Protein AF-R1F2E0-F1 (afdb_monomer_lite)

InterPro domains:
  IPR010982 Lambda repressor-like, DNA-binding domain superfamily [G3DSA:1.10.260.40] (5-63)

Foldseek 3Di:
DDDPPDDPPLLVQLLVVCVVPHLVVSCVQLVHDSVQSVCSNVVNRPDDPVSVSVSSCVRGVQDFDQQPQPGTDGLVVLVVLLPDPDDDPDPSSVVSNLCLQADPPSHPDDVVSHDPDDDDDDDDDDDPPDDDPVVQLVVLCVVCVPPPVSSVVSVVVVVVVVVVVVVVVVVVVVVVD

pLDDT: mean 77.45, std 14.52, range [31.75, 96.44]

Secondary structure (DSSP, 8-state):
---TTPPPHHHHHHHHHHHHS-HHHHHHHHTS-HHHHHHHHTT---S-HHHHHHHHHHHH-S-EEEETTTEEEEHHHHHHHHT-SS--S-HHHHHHHHHHTTT-TT----GGGS-SS-------S-------HHHHHHHHHHHTTT-HHHHHHHHHHHHHHHHHHHHHHHHHHHTT-

Organism: NCBI:txid1268236

Sequence (177 aa):
MSNPNALPEWLVALQQAVKSSSLAVVAQRLGVSRTMVSQVCNQKYPGDLVRVKRLVEGAYLASTLICPILGEIRQDQCLAHQGRSNVSSNPLYIQVYKACRSGCPHSRIPEEKQLKRPIRLRTEGETVELYHAGRVISRLTFQAAGDEQVLVKLLSNELEHLAMRLNQLLKKQGEGK

Radius of gyration: 26.65 Å; chains: 1; bounding box: 46×46×76 Å

Structure (mmCIF, N/CA/C/O backbone):
data_AF-R1F2E0-F1
#
_entry.id   AF-R1F2E0-F1
#
loop_
_atom_site.group_PDB
_atom_site.id
_atom_site.type_symbol
_atom_site.label_atom_id
_atom_site.label_alt_id
_atom_site.label_comp_id
_atom_site.label_asym_id
_atom_site.label_entity_id
_atom_site.label_seq_id
_atom_site.pdbx_PDB_ins_code
_atom_site.Cartn_x
_atom_site.Cartn_y
_atom_site.Cartn_z
_atom_site.occupancy
_atom_site.B_iso_or_equiv
_atom_site.auth_seq_id
_atom_site.auth_comp_id
_atom_site.auth_asym_id
_atom_site.auth_atom_id
_atom_site.pdbx_PDB_model_num
ATOM 1 N N . MET A 1 1 ? -24.423 15.617 19.047 1.00 31.75 1 MET A N 1
ATOM 2 C CA . MET A 1 1 ? -24.987 15.373 20.393 1.00 31.75 1 MET A CA 1
ATOM 3 C C . MET A 1 1 ? -24.281 14.147 20.961 1.00 31.75 1 MET A C 1
ATOM 5 O O . MET A 1 1 ? -24.609 13.037 20.567 1.00 31.75 1 MET A O 1
ATOM 9 N N . SER A 1 2 ? -23.230 14.341 21.761 1.00 35.38 2 SER A N 1
ATOM 10 C CA . SER A 1 2 ? -22.411 13.246 22.304 1.00 35.38 2 SER A CA 1
ATOM 11 C C . SER A 1 2 ? -23.120 12.615 23.501 1.00 35.38 2 SER A C 1
ATOM 13 O O . SER A 1 2 ? -23.415 13.299 24.473 1.00 35.38 2 SER A O 1
ATOM 15 N N . ASN A 1 3 ? -23.436 11.327 23.396 1.00 38.88 3 ASN A N 1
ATOM 16 C CA . ASN A 1 3 ? -24.192 10.561 24.383 1.00 38.88 3 ASN A CA 1
ATOM 17 C C . ASN A 1 3 ? -23.260 10.181 25.563 1.00 38.88 3 ASN A C 1
ATOM 19 O O . ASN A 1 3 ? -22.307 9.433 25.339 1.00 38.88 3 ASN A O 1
ATOM 23 N N . PRO A 1 4 ? -23.465 10.677 26.800 1.00 44.09 4 PRO A N 1
ATOM 24 C CA . PRO A 1 4 ? -22.480 10.571 27.887 1.00 44.09 4 PRO A CA 1
ATOM 25 C C . PRO A 1 4 ? -22.443 9.208 28.607 1.00 44.09 4 PRO A C 1
ATOM 27 O O . PRO A 1 4 ? -21.826 9.094 29.660 1.00 44.09 4 PRO A O 1
ATOM 30 N N . ASN A 1 5 ? -23.078 8.168 28.053 1.00 51.38 5 ASN A N 1
ATOM 31 C CA . ASN A 1 5 ? -23.136 6.821 28.644 1.00 51.38 5 ASN A CA 1
ATOM 32 C C . ASN A 1 5 ? -22.614 5.714 27.704 1.00 51.38 5 ASN A C 1
ATOM 34 O O . ASN A 1 5 ? -22.944 4.538 27.853 1.00 51.38 5 ASN A O 1
ATOM 38 N N . ALA A 1 6 ? -21.833 6.084 26.687 1.00 60.97 6 ALA A N 1
ATOM 39 C CA . ALA A 1 6 ? -21.231 5.127 25.768 1.00 60.97 6 ALA A CA 1
ATOM 40 C C . ALA A 1 6 ? -19.919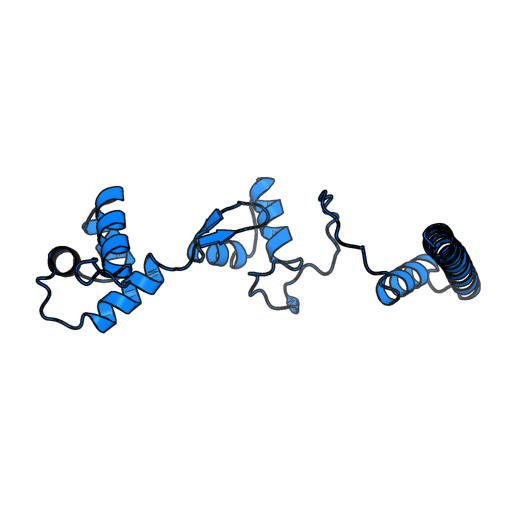 4.577 26.350 1.00 60.97 6 ALA A C 1
ATOM 42 O O . ALA A 1 6 ? -19.018 5.344 26.696 1.00 60.97 6 ALA A O 1
ATOM 43 N N . LEU A 1 7 ? -19.798 3.245 26.442 1.00 73.62 7 LEU A N 1
ATOM 44 C CA . LEU A 1 7 ? -18.519 2.598 26.747 1.00 73.62 7 LEU A CA 1
ATOM 45 C C . LEU A 1 7 ? -17.445 3.082 25.749 1.00 73.62 7 LEU A C 1
ATOM 47 O O . LEU A 1 7 ? -17.734 3.148 24.551 1.00 73.62 7 LEU A O 1
ATOM 51 N N . PRO A 1 8 ? -16.206 3.362 26.197 1.00 82.31 8 PRO A N 1
ATOM 52 C CA . PRO A 1 8 ? -15.113 3.717 25.299 1.00 82.31 8 PRO A CA 1
ATOM 53 C C . PRO A 1 8 ? -14.905 2.646 24.224 1.00 82.31 8 PRO A C 1
ATOM 55 O O . PRO A 1 8 ? -14.891 1.455 24.532 1.00 82.31 8 PRO A O 1
ATOM 58 N N . GLU A 1 9 ? -14.678 3.065 22.981 1.00 79.81 9 GLU A N 1
ATOM 59 C CA . GLU A 1 9 ? -14.536 2.172 21.821 1.00 79.81 9 GLU A CA 1
ATOM 60 C C . GLU A 1 9 ? -13.503 1.058 22.046 1.00 79.81 9 GLU A C 1
ATOM 62 O O . GLU A 1 9 ? -13.758 -0.115 21.768 1.00 79.81 9 GLU A O 1
ATOM 67 N N . TRP A 1 10 ? -12.359 1.398 22.649 1.00 84.50 10 TRP A N 1
ATOM 68 C CA . TRP A 1 10 ? -11.317 0.418 22.940 1.00 84.50 10 TRP A CA 1
ATOM 69 C C . TRP A 1 10 ? -11.769 -0.667 23.925 1.00 84.50 10 TRP A C 1
ATOM 71 O O . TRP A 1 10 ? -11.365 -1.826 23.816 1.00 84.50 10 TRP A O 1
ATOM 81 N N . LEU A 1 11 ? -12.647 -0.312 24.864 1.00 89.12 11 LEU A N 1
ATOM 82 C CA . LEU A 1 11 ? -13.210 -1.239 25.838 1.00 89.12 11 LEU A CA 1
ATOM 83 C C . LEU A 1 11 ? -14.243 -2.163 25.177 1.00 89.12 11 LEU A C 1
ATOM 85 O O . LEU A 1 11 ? -14.267 -3.358 25.473 1.00 89.12 11 LEU A O 1
ATOM 89 N N . VAL A 1 12 ? -15.043 -1.636 24.243 1.00 83.94 12 VAL A N 1
ATOM 90 C CA . VAL A 1 12 ? -15.984 -2.426 23.428 1.00 83.94 12 VAL A CA 1
ATOM 91 C C . VAL A 1 12 ? -15.227 -3.468 22.602 1.00 83.94 12 VAL A C 1
ATOM 93 O O . VAL A 1 12 ? -15.557 -4.654 22.656 1.00 83.94 12 VAL A O 1
ATOM 96 N N . ALA A 1 13 ? -14.161 -3.056 21.914 1.00 83.00 13 ALA A N 1
ATOM 97 C CA . ALA A 1 13 ? -13.321 -3.956 21.125 1.00 83.00 13 ALA A CA 1
ATOM 98 C C . ALA A 1 13 ? -12.677 -5.059 21.984 1.00 83.00 13 ALA A C 1
ATOM 100 O O . ALA A 1 13 ? -12.646 -6.222 21.575 1.00 83.00 13 ALA A O 1
ATOM 101 N N . LEU A 1 14 ? -12.216 -4.728 23.198 1.00 87.62 14 LEU A N 1
ATOM 102 C CA . LEU A 1 14 ? -11.693 -5.717 24.144 1.00 87.62 14 LEU A CA 1
ATOM 103 C C . LEU A 1 14 ? -12.767 -6.733 24.559 1.00 87.62 14 LEU A C 1
ATOM 105 O O . LEU A 1 14 ? -12.526 -7.940 24.508 1.00 87.62 14 LEU A O 1
ATOM 109 N N . GLN A 1 15 ? -13.955 -6.263 24.950 1.00 88.44 15 GLN A N 1
ATOM 110 C CA . GLN A 1 15 ? -15.062 -7.137 25.347 1.00 88.44 15 GLN A CA 1
ATOM 111 C C . GLN A 1 15 ? -15.498 -8.051 24.195 1.00 88.44 15 GLN A C 1
ATOM 113 O O . GLN A 1 15 ? -15.766 -9.234 24.409 1.00 88.44 15 GLN A O 1
ATOM 118 N N . GLN A 1 16 ? -15.528 -7.534 22.968 1.00 80.56 16 GLN A N 1
ATOM 119 C CA . GLN A 1 16 ? -15.875 -8.306 21.779 1.00 80.56 16 GLN A CA 1
ATOM 120 C C . GLN A 1 16 ? -14.804 -9.347 21.429 1.00 80.56 16 GLN A C 1
ATOM 122 O O . GLN A 1 16 ? -15.151 -10.483 21.109 1.00 80.56 16 GLN A O 1
ATOM 127 N N . ALA A 1 17 ? -13.518 -9.012 21.572 1.00 82.06 17 ALA A N 1
ATOM 128 C CA . ALA A 1 17 ? -12.415 -9.959 21.404 1.00 82.06 17 ALA A CA 1
ATOM 129 C C . ALA A 1 17 ? -12.452 -11.100 22.436 1.00 82.06 17 ALA A C 1
ATOM 131 O O . ALA A 1 17 ? -12.154 -12.250 22.110 1.00 82.06 17 ALA A O 1
ATOM 132 N N . VAL A 1 18 ? -12.848 -10.803 23.678 1.00 90.12 18 VAL A N 1
ATOM 133 C CA . VAL A 1 18 ? -13.053 -11.826 24.715 1.00 90.12 18 VAL A CA 1
ATOM 134 C C . VAL A 1 18 ? -14.250 -12.716 24.379 1.00 90.12 18 VAL A C 1
ATOM 136 O O . VAL A 1 18 ? -14.136 -13.932 24.516 1.00 90.12 18 VAL A O 1
ATOM 139 N N . LYS A 1 19 ? -15.365 -12.139 23.905 1.00 86.12 19 LYS A N 1
ATOM 140 C CA . LYS A 1 19 ? -16.563 -12.891 23.488 1.00 86.12 19 LYS A CA 1
ATOM 141 C C . LYS A 1 19 ? -16.308 -13.815 22.295 1.00 86.12 19 LYS A C 1
ATOM 143 O O . LYS A 1 19 ? -16.854 -14.909 22.266 1.00 86.12 19 LYS A O 1
ATOM 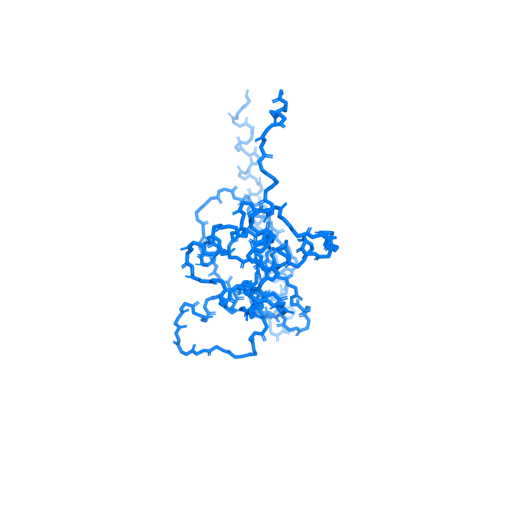148 N N . SER A 1 20 ? -15.507 -13.387 21.318 1.00 75.00 20 SER A N 1
ATOM 149 C CA . SER A 1 20 ? -15.206 -14.185 20.119 1.00 75.00 20 SER A CA 1
ATOM 150 C C . SER A 1 20 ? -14.138 -15.258 20.338 1.00 75.00 20 SER A C 1
ATOM 152 O O . SER A 1 20 ? -13.987 -16.145 19.502 1.00 75.00 20 SER A O 1
ATOM 154 N N . SER A 1 21 ? -13.381 -15.182 21.435 1.00 84.94 21 SER A N 1
ATOM 155 C CA . SER A 1 21 ? -12.321 -16.139 21.755 1.00 84.94 21 SER A CA 1
ATOM 156 C C . SER A 1 21 ? -12.395 -16.583 23.220 1.00 84.94 21 SER A C 1
ATOM 158 O O . SER A 1 21 ? -13.273 -17.354 23.592 1.00 84.94 21 SER A O 1
ATOM 160 N N . SER A 1 22 ? -11.462 -16.139 24.063 1.00 89.06 22 SER A N 1
ATOM 161 C CA . SER A 1 22 ? -11.499 -16.331 25.511 1.00 89.06 22 SER A CA 1
ATOM 162 C C . SER A 1 22 ? -10.560 -15.351 26.217 1.00 89.06 22 SER A C 1
ATOM 164 O O . SER A 1 22 ? -9.598 -14.845 25.633 1.00 89.06 22 SER A O 1
ATOM 166 N N . LEU A 1 23 ? -10.773 -15.144 27.520 1.00 91.25 23 LEU A N 1
ATOM 167 C CA . LEU A 1 23 ? -9.887 -14.329 28.365 1.00 91.25 23 LEU A CA 1
ATOM 168 C C . LEU A 1 23 ? -8.417 -14.783 28.298 1.00 91.25 23 LEU A C 1
ATOM 170 O O . LEU A 1 23 ? -7.513 -13.958 28.394 1.00 91.25 23 LEU A O 1
ATOM 174 N N . ALA A 1 24 ? -8.172 -16.088 28.142 1.00 90.44 24 ALA A N 1
ATOM 175 C CA . ALA A 1 24 ? -6.831 -16.665 28.071 1.00 90.44 24 ALA A CA 1
ATOM 176 C C . ALA A 1 24 ? -6.076 -16.222 26.811 1.00 90.44 24 ALA A C 1
ATOM 178 O O . ALA A 1 24 ? -4.943 -15.753 26.899 1.00 90.44 24 ALA A O 1
ATOM 179 N N . VAL A 1 25 ? -6.736 -16.339 25.658 1.00 85.94 25 VAL A N 1
ATOM 180 C CA . VAL A 1 25 ? -6.177 -15.992 24.346 1.00 85.94 25 VAL A CA 1
ATOM 181 C C . VAL A 1 25 ? -5.919 -14.490 24.259 1.00 85.94 25 VAL A C 1
ATOM 183 O O . VAL A 1 25 ? -4.855 -14.060 23.814 1.00 85.94 25 VAL A O 1
ATOM 186 N N . VAL A 1 26 ? -6.863 -13.684 24.750 1.00 90.06 26 VAL A N 1
ATOM 187 C CA . VAL A 1 26 ? -6.735 -12.224 24.750 1.00 90.06 26 VAL A CA 1
ATOM 188 C C . VAL A 1 26 ? -5.581 -11.760 25.639 1.00 90.06 26 VAL A C 1
ATOM 190 O O . VAL A 1 26 ? -4.803 -10.902 25.224 1.00 90.06 26 VAL A O 1
ATOM 193 N N . ALA A 1 27 ? -5.433 -12.353 26.826 1.00 92.50 27 ALA A N 1
ATOM 194 C CA . ALA A 1 27 ? -4.348 -12.054 27.757 1.00 92.50 27 ALA A CA 1
ATOM 195 C C . ALA A 1 27 ? -2.968 -12.377 27.165 1.00 92.50 27 ALA A C 1
ATOM 197 O O . ALA A 1 27 ? -2.072 -11.534 27.200 1.00 92.50 27 ALA A O 1
ATOM 198 N N . GLN A 1 28 ? -2.828 -13.551 26.540 1.00 90.12 28 GLN A N 1
ATOM 199 C CA . GLN A 1 28 ? -1.596 -13.944 25.855 1.00 90.12 28 GLN A CA 1
ATOM 200 C C . GLN A 1 28 ? -1.249 -12.970 24.722 1.00 90.12 28 GLN A C 1
ATOM 202 O O . GLN A 1 28 ? -0.105 -12.538 24.611 1.00 90.12 28 GLN A O 1
ATOM 207 N N . ARG A 1 29 ? -2.241 -12.579 23.913 1.00 83.44 29 ARG A N 1
ATOM 208 C CA . ARG A 1 29 ? -2.046 -11.661 22.782 1.00 83.44 29 ARG A CA 1
ATOM 209 C C . ARG A 1 29 ? -1.651 -10.246 23.211 1.00 83.44 29 ARG A C 1
ATOM 211 O O . ARG A 1 29 ? -0.899 -9.591 22.502 1.00 83.44 29 ARG A O 1
ATOM 218 N N . LEU A 1 30 ? -2.150 -9.782 24.355 1.00 86.38 30 LEU A N 1
ATOM 219 C CA . LEU A 1 30 ? -1.814 -8.476 24.931 1.00 86.38 30 LEU A CA 1
ATOM 220 C C . LEU A 1 30 ? -0.536 -8.496 25.787 1.00 86.38 30 LEU A C 1
ATOM 222 O O . LEU A 1 30 ? -0.076 -7.435 26.203 1.00 86.38 30 LEU A O 1
ATOM 226 N N . GLY A 1 31 ? 0.020 -9.676 26.086 1.00 88.12 31 GLY A N 1
ATOM 227 C CA . GLY A 1 31 ? 1.158 -9.820 26.998 1.00 88.12 31 GLY A CA 1
ATOM 228 C C . GLY A 1 31 ? 0.831 -9.437 28.447 1.00 88.12 31 GLY A C 1
ATOM 229 O O . GLY A 1 31 ? 1.684 -8.895 29.149 1.00 88.12 31 GLY A O 1
ATOM 230 N N . VAL A 1 32 ? -0.408 -9.669 28.896 1.00 92.56 32 VAL A N 1
ATOM 231 C CA . VAL A 1 32 ? -0.887 -9.333 30.252 1.00 92.56 32 VAL A CA 1
ATOM 232 C C . VAL A 1 32 ? -1.540 -10.536 30.936 1.00 92.56 32 VAL A C 1
ATOM 234 O O . VAL A 1 32 ? -1.752 -11.579 30.322 1.00 92.56 32 VAL A O 1
ATOM 237 N N . SER A 1 33 ? -1.873 -10.417 32.224 1.00 93.56 33 SER A N 1
ATOM 238 C CA . SER A 1 33 ? -2.517 -11.503 32.972 1.00 93.56 33 SER A CA 1
ATOM 239 C C . SER A 1 33 ? -4.014 -11.627 32.658 1.00 93.56 33 SER A C 1
ATOM 241 O O . SER A 1 33 ? -4.708 -10.646 32.388 1.00 93.56 33 SER A O 1
ATOM 243 N N . ARG A 1 34 ? -4.552 -12.850 32.755 1.00 94.12 34 ARG A N 1
ATOM 244 C CA . ARG A 1 34 ? -5.987 -13.127 32.548 1.00 94.12 34 ARG A CA 1
ATOM 245 C C . ARG A 1 34 ? -6.877 -12.327 33.505 1.00 94.12 34 ARG A C 1
ATOM 247 O O . ARG A 1 34 ? -7.918 -11.810 33.104 1.00 94.12 34 ARG A O 1
ATOM 254 N N . THR A 1 35 ? -6.444 -12.201 34.758 1.00 92.81 35 THR A N 1
ATOM 255 C CA . THR A 1 35 ? -7.140 -11.434 35.797 1.00 92.81 35 THR A CA 1
ATOM 256 C C . THR A 1 35 ? -7.195 -9.950 35.450 1.00 92.81 35 THR A C 1
ATOM 258 O O . THR A 1 35 ? -8.247 -9.340 35.616 1.00 92.81 35 THR A O 1
ATOM 261 N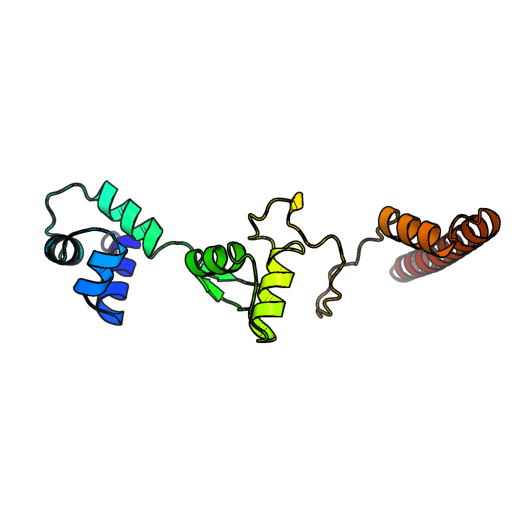 N . MET A 1 36 ? -6.116 -9.390 34.885 1.00 92.88 36 MET A N 1
ATOM 262 C CA . MET A 1 36 ? -6.094 -8.004 34.409 1.00 92.88 36 MET A CA 1
ATOM 263 C C . MET A 1 36 ? -7.136 -7.783 33.309 1.00 92.88 36 MET A C 1
ATOM 265 O O . MET A 1 36 ? -7.947 -6.872 33.427 1.00 92.88 36 MET A O 1
ATOM 269 N N . VAL A 1 37 ? -7.190 -8.652 32.291 1.00 93.06 37 VAL A N 1
ATOM 270 C CA . VAL A 1 37 ? -8.200 -8.551 31.217 1.00 93.06 37 VAL A CA 1
ATOM 271 C C . VAL A 1 37 ? -9.626 -8.617 31.782 1.00 93.06 37 VAL A C 1
ATOM 273 O O . VAL A 1 37 ? -10.468 -7.802 31.414 1.00 93.06 37 VAL A O 1
ATOM 276 N N . SER A 1 38 ? -9.894 -9.536 32.717 1.00 94.00 38 SER A N 1
ATOM 277 C CA . SER A 1 38 ? -11.210 -9.662 33.364 1.00 94.00 38 SER A CA 1
ATOM 278 C C . SER A 1 38 ? -11.597 -8.413 34.169 1.00 94.00 38 SER A C 1
ATOM 280 O O . SER A 1 38 ? -12.722 -7.922 34.062 1.00 94.00 38 SER A O 1
ATOM 282 N N . GLN A 1 39 ? -10.666 -7.859 34.948 1.00 94.31 39 GLN A N 1
ATOM 283 C CA . GLN A 1 39 ? -10.903 -6.641 35.725 1.00 94.31 39 GLN A CA 1
ATOM 284 C C . GLN A 1 39 ? -11.136 -5.427 34.820 1.00 94.31 39 GLN A C 1
ATOM 286 O O . GLN A 1 39 ? -12.024 -4.626 35.109 1.00 94.31 39 GLN A O 1
ATOM 291 N N . VAL A 1 40 ? -10.399 -5.313 33.710 1.00 93.44 40 VAL A N 1
ATOM 292 C CA . VAL A 1 40 ? -10.571 -4.228 32.732 1.00 93.44 40 VAL A CA 1
ATOM 293 C C . VAL A 1 40 ? -11.933 -4.336 32.046 1.00 93.44 40 VAL A C 1
ATOM 295 O O . VAL A 1 40 ? -12.665 -3.352 32.020 1.00 93.44 40 VAL A O 1
ATOM 298 N N . CYS A 1 41 ? -12.333 -5.524 31.573 1.00 91.00 41 CYS A N 1
ATOM 299 C CA . CYS A 1 41 ? -13.647 -5.737 30.949 1.00 91.00 41 CYS A CA 1
ATOM 300 C C . CYS A 1 41 ? -14.818 -5.361 31.869 1.00 91.00 41 CYS A C 1
ATOM 302 O O . CYS A 1 41 ? -15.828 -4.853 31.386 1.00 91.00 41 CYS A O 1
ATOM 304 N N . ASN A 1 42 ? -14.666 -5.593 33.177 1.00 90.31 42 ASN A N 1
ATOM 305 C CA . ASN A 1 42 ? -15.652 -5.255 34.204 1.00 90.31 42 ASN A CA 1
ATOM 306 C C . ASN A 1 42 ? -15.489 -3.833 34.772 1.00 90.31 42 ASN A C 1
ATOM 308 O O . ASN A 1 42 ? -16.175 -3.501 35.734 1.00 90.31 42 ASN A O 1
ATOM 312 N N . GLN A 1 43 ? -14.581 -3.016 34.221 1.00 88.75 43 GLN A N 1
ATOM 313 C CA . GLN A 1 43 ? -14.292 -1.643 34.667 1.00 88.75 43 GLN A CA 1
ATOM 314 C C . GLN A 1 43 ? -13.860 -1.536 36.143 1.00 88.75 43 GLN A C 1
ATOM 316 O O . GLN A 1 43 ? -14.045 -0.512 36.790 1.00 88.75 43 GLN A O 1
ATOM 321 N N . LYS A 1 44 ? -13.264 -2.603 36.686 1.00 89.75 44 LYS A N 1
ATOM 322 C CA . LYS A 1 44 ? -12.805 -2.704 38.083 1.00 89.75 44 LYS A CA 1
ATOM 323 C C . LYS A 1 44 ? -11.284 -2.684 38.222 1.00 89.75 44 LYS A C 1
ATOM 325 O O . LYS A 1 44 ? -10.774 -2.954 39.303 1.00 89.75 44 LYS A O 1
ATOM 330 N N . TYR A 1 45 ? -10.547 -2.449 37.138 1.00 90.69 45 TYR A N 1
ATOM 331 C CA . TYR A 1 45 ? -9.088 -2.465 37.168 1.00 90.69 45 TYR A CA 1
ATOM 332 C C . TYR A 1 45 ? -8.542 -1.160 37.775 1.00 90.69 45 TYR A C 1
ATOM 334 O O . TYR A 1 45 ? -8.741 -0.109 37.170 1.00 90.69 45 TYR A O 1
ATOM 342 N N . PRO A 1 46 ? -7.845 -1.205 38.928 1.00 84.75 46 PRO A N 1
ATOM 343 C CA . PRO A 1 46 ? -7.358 -0.006 39.616 1.00 84.75 46 PRO A CA 1
ATOM 344 C C . PRO A 1 46 ? -6.003 0.499 39.086 1.00 84.75 46 PRO A C 1
ATOM 346 O O . PRO A 1 46 ? -5.468 1.472 39.605 1.00 84.75 46 PRO A O 1
ATOM 349 N N . GLY A 1 47 ? -5.403 -0.198 38.115 1.00 90.19 47 GLY A N 1
ATOM 350 C CA . GLY A 1 47 ? -4.080 0.127 37.584 1.00 90.19 47 GLY A CA 1
ATOM 351 C C . GLY A 1 47 ? -4.102 1.116 36.417 1.00 90.19 47 GLY A C 1
ATOM 352 O O . GLY A 1 47 ? -5.082 1.814 36.166 1.00 90.19 47 GLY A O 1
ATOM 353 N N . ASP A 1 48 ? -3.002 1.144 35.663 1.00 88.75 48 ASP A N 1
ATOM 354 C CA . ASP A 1 48 ? -2.818 2.059 34.534 1.00 88.75 48 ASP A CA 1
ATOM 355 C C . ASP A 1 48 ? -3.682 1.664 33.321 1.00 88.75 48 ASP A C 1
ATOM 357 O O . ASP A 1 48 ? -3.296 0.863 32.460 1.00 88.75 48 ASP A O 1
ATOM 361 N N . LEU A 1 49 ? -4.873 2.261 33.247 1.00 89.31 49 LEU A N 1
ATOM 362 C CA . LEU A 1 49 ? -5.798 2.103 32.127 1.00 89.31 49 LEU A CA 1
ATOM 363 C C . LEU A 1 49 ? -5.264 2.708 30.822 1.00 89.31 49 LEU A C 1
ATOM 365 O O . LEU A 1 49 ? -5.660 2.249 29.752 1.00 89.31 49 LEU A O 1
ATOM 369 N N . VAL A 1 50 ? -4.355 3.686 30.869 1.00 86.31 50 VAL A N 1
ATOM 370 C CA . VAL A 1 50 ? -3.763 4.295 29.665 1.00 86.31 50 VAL A CA 1
ATOM 371 C C . VAL A 1 50 ? -2.833 3.297 28.981 1.00 86.31 50 VAL A C 1
ATOM 373 O O . VAL A 1 50 ? -2.893 3.131 27.758 1.00 86.31 50 VAL A O 1
ATOM 376 N N . ARG A 1 51 ? -2.022 2.572 29.760 1.00 88.62 51 ARG A N 1
ATOM 377 C CA . ARG A 1 51 ? -1.207 1.462 29.248 1.00 88.62 51 ARG A CA 1
ATOM 378 C C . ARG A 1 51 ? -2.079 0.387 28.609 1.00 88.62 51 ARG A C 1
ATOM 380 O O . ARG A 1 51 ? -1.788 -0.042 27.493 1.00 88.62 51 ARG A O 1
ATOM 387 N N . VAL A 1 52 ? -3.133 -0.051 29.297 1.00 89.06 52 VAL A N 1
ATOM 388 C CA . VAL A 1 52 ? -4.023 -1.100 28.775 1.00 89.06 52 VAL A CA 1
ATOM 389 C C . VAL A 1 52 ? -4.724 -0.630 27.505 1.00 89.06 52 VAL A C 1
ATOM 391 O O . VAL A 1 52 ? -4.722 -1.361 26.519 1.00 89.06 52 VAL A O 1
ATOM 394 N N . LYS A 1 53 ? -5.238 0.602 27.491 1.00 88.31 53 LYS A N 1
ATOM 395 C CA . LYS A 1 53 ? -5.830 1.224 26.306 1.00 88.31 53 LYS A CA 1
ATOM 396 C C . LYS A 1 53 ? -4.879 1.152 25.112 1.00 88.31 53 LYS A C 1
ATOM 398 O O . LYS A 1 53 ? -5.273 0.616 24.087 1.00 88.31 53 LYS A O 1
ATOM 403 N N . ARG A 1 54 ? -3.616 1.574 25.253 1.00 81.81 54 ARG A N 1
ATOM 404 C CA . ARG A 1 54 ? -2.621 1.502 24.162 1.00 81.81 54 ARG A CA 1
ATOM 405 C C . ARG A 1 54 ? -2.371 0.076 23.670 1.00 81.81 54 ARG A C 1
ATOM 407 O O . ARG A 1 54 ? -2.249 -0.141 22.468 1.00 81.81 54 ARG A O 1
ATOM 414 N N . LEU A 1 55 ? -2.292 -0.895 24.582 1.00 84.50 55 LEU A N 1
ATOM 415 C CA . LEU A 1 55 ? -2.115 -2.306 24.222 1.00 84.50 55 LEU A CA 1
ATOM 416 C C . LEU A 1 55 ? -3.320 -2.833 23.439 1.00 84.50 55 LEU A C 1
ATOM 418 O O . LEU A 1 55 ? -3.155 -3.507 22.425 1.00 84.50 55 LEU A O 1
ATOM 422 N N . VAL A 1 56 ? -4.528 -2.508 23.894 1.00 85.81 56 VAL A N 1
ATOM 423 C CA . VAL A 1 56 ? -5.778 -2.912 23.246 1.00 85.81 56 VAL A CA 1
ATOM 424 C C . VAL A 1 56 ? -5.946 -2.216 21.903 1.00 85.81 56 VAL A C 1
ATOM 426 O O . VAL A 1 56 ? -6.289 -2.872 20.925 1.00 85.81 56 VAL A O 1
ATOM 429 N N . GLU A 1 57 ? -5.638 -0.927 21.821 1.00 81.69 57 GLU A N 1
ATOM 430 C CA . GLU A 1 57 ? -5.649 -0.176 20.571 1.00 81.69 57 GLU A CA 1
ATOM 431 C C . GLU A 1 57 ? -4.663 -0.769 19.564 1.00 81.69 57 GLU A C 1
ATOM 433 O O . GLU A 1 57 ? -5.042 -1.046 18.431 1.00 81.69 57 GLU A O 1
ATOM 438 N N . GLY A 1 58 ? -3.440 -1.090 19.990 1.00 72.38 58 GLY A N 1
ATOM 439 C CA . GLY A 1 58 ? -2.451 -1.748 19.136 1.00 72.38 58 GLY A CA 1
ATOM 440 C C . GLY A 1 58 ? -2.815 -3.182 18.729 1.00 72.38 58 GLY A C 1
ATOM 441 O O . GLY A 1 58 ? -2.432 -3.625 17.649 1.00 72.38 58 GLY A O 1
ATOM 442 N N . ALA A 1 59 ? -3.552 -3.921 19.563 1.00 78.50 59 ALA A N 1
ATOM 443 C CA . ALA A 1 59 ? -3.854 -5.336 19.326 1.00 78.50 59 ALA A CA 1
ATOM 444 C C . ALA A 1 59 ? -5.222 -5.602 18.679 1.00 78.50 59 ALA A C 1
ATOM 446 O O . ALA A 1 59 ? -5.386 -6.634 18.019 1.00 78.50 59 ALA A O 1
ATOM 447 N N . TYR A 1 60 ? -6.205 -4.724 18.884 1.00 76.56 60 TYR A N 1
ATOM 448 C CA . TYR A 1 60 ? -7.608 -4.947 18.516 1.00 76.56 60 TYR A CA 1
ATOM 449 C C . TYR A 1 60 ? -8.272 -3.765 17.813 1.00 76.56 60 TYR A C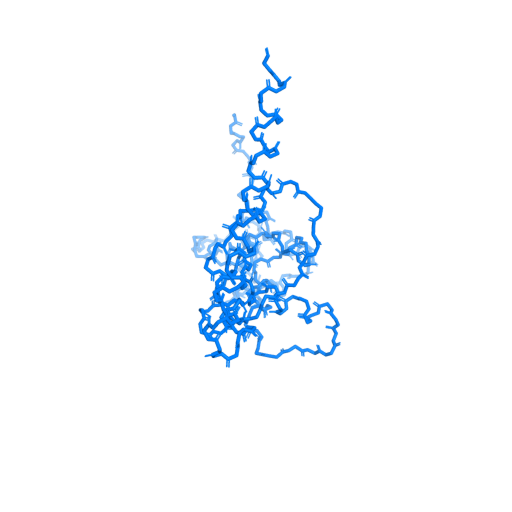 1
ATOM 451 O O . TYR A 1 60 ? -9.175 -4.014 17.022 1.00 76.56 60 TYR A O 1
ATOM 459 N N . LEU A 1 61 ? -7.819 -2.525 18.036 1.00 73.56 61 LEU A N 1
ATOM 460 C CA . LEU A 1 61 ? -8.277 -1.353 17.268 1.00 73.56 61 LEU A CA 1
ATOM 461 C C . LEU A 1 61 ? -7.285 -0.954 16.175 1.00 73.56 61 LEU A C 1
ATOM 463 O O . LEU A 1 61 ? -7.433 0.098 15.559 1.00 73.56 61 LEU A O 1
ATOM 467 N N . ALA A 1 62 ? -6.279 -1.792 15.909 1.00 60.03 62 ALA A N 1
ATOM 468 C CA . ALA A 1 62 ? -5.416 -1.638 14.755 1.00 60.03 62 ALA A CA 1
ATOM 469 C C . ALA A 1 62 ? -6.300 -1.700 13.507 1.00 60.03 62 ALA A C 1
ATOM 471 O O . ALA A 1 62 ? -6.777 -2.773 13.131 1.00 60.03 62 ALA A O 1
ATOM 472 N N . SER A 1 63 ? -6.542 -0.511 12.955 1.00 63.25 63 SER A N 1
ATOM 473 C CA . SER A 1 63 ? -7.464 -0.183 11.872 1.00 63.25 63 SER A CA 1
ATOM 474 C C . SER A 1 63 ? -7.676 -1.316 10.868 1.00 63.25 63 SER A C 1
ATOM 476 O O . SER A 1 63 ? -6.727 -1.961 10.411 1.00 63.25 63 SER A O 1
ATOM 478 N N . THR A 1 64 ? -8.928 -1.582 10.506 1.00 67.06 64 THR A N 1
ATOM 479 C CA . THR A 1 64 ? -9.180 -2.352 9.291 1.00 67.06 64 THR A CA 1
ATOM 480 C C . THR A 1 64 ? -8.846 -1.471 8.093 1.00 67.06 64 THR A C 1
ATOM 482 O O . THR A 1 64 ? -9.029 -0.254 8.107 1.00 67.06 64 THR A O 1
ATOM 485 N N . LEU A 1 65 ? -8.248 -2.081 7.079 1.00 69.75 65 LEU A N 1
ATOM 486 C CA . LEU A 1 65 ? -7.884 -1.427 5.833 1.00 69.75 65 LEU A CA 1
ATOM 487 C C . LEU A 1 65 ? -8.360 -2.278 4.671 1.00 69.75 65 LEU A C 1
ATOM 489 O O . LEU A 1 65 ? -8.483 -3.499 4.779 1.00 69.75 65 LEU A O 1
ATOM 493 N N . ILE A 1 66 ? -8.587 -1.631 3.538 1.00 75.94 66 ILE A N 1
ATOM 494 C CA . ILE A 1 66 ? -9.013 -2.318 2.328 1.00 75.94 66 ILE A CA 1
ATOM 495 C C . ILE A 1 66 ? -7.756 -2.732 1.563 1.00 75.94 66 ILE A C 1
ATOM 497 O O . ILE A 1 66 ? -7.069 -1.924 0.940 1.00 75.94 66 ILE A O 1
ATOM 501 N N . CYS A 1 67 ? -7.423 -4.017 1.634 1.00 73.50 67 CYS A N 1
ATOM 502 C CA . CYS A 1 67 ? -6.416 -4.614 0.778 1.00 73.50 67 CYS A CA 1
ATOM 503 C C . CYS A 1 67 ? -6.977 -4.747 -0.643 1.00 73.50 67 CYS A C 1
ATOM 505 O O . CYS A 1 67 ? -8.036 -5.348 -0.817 1.00 73.50 67 CYS A O 1
ATOM 507 N N . PRO A 1 68 ? -6.242 -4.310 -1.679 1.00 73.88 68 PRO A N 1
ATOM 508 C CA . PRO A 1 68 ? -6.696 -4.430 -3.065 1.00 73.88 68 PRO A CA 1
ATOM 509 C C . PRO A 1 68 ? -6.869 -5.883 -3.545 1.00 73.88 68 PRO A C 1
ATOM 511 O O . PRO A 1 68 ? -7.455 -6.099 -4.596 1.00 73.88 68 PRO A O 1
ATOM 514 N N . ILE A 1 69 ? -6.352 -6.875 -2.804 1.00 82.81 69 ILE A N 1
ATOM 515 C CA . ILE A 1 69 ? -6.463 -8.305 -3.139 1.00 82.81 69 ILE A CA 1
ATOM 516 C C . ILE A 1 69 ? -7.359 -9.066 -2.152 1.00 82.81 69 ILE A C 1
ATOM 518 O O . ILE A 1 69 ? -8.151 -9.901 -2.571 1.00 82.81 69 ILE A O 1
ATOM 522 N N . LEU A 1 70 ? -7.224 -8.813 -0.845 1.00 79.50 70 LEU A N 1
ATOM 523 C CA . LEU A 1 70 ? -7.945 -9.553 0.204 1.00 79.50 70 LEU A CA 1
ATOM 524 C C . LEU A 1 70 ? -9.226 -8.854 0.684 1.00 79.50 70 LEU A C 1
ATOM 526 O O . LEU A 1 70 ? -9.939 -9.420 1.506 1.00 79.50 70 LEU A O 1
ATOM 530 N N . GLY A 1 71 ? -9.515 -7.643 0.203 1.00 79.31 71 GLY A N 1
ATOM 531 C CA . GLY A 1 71 ? -10.619 -6.834 0.712 1.00 79.31 71 GLY A CA 1
ATOM 532 C C . GLY A 1 71 ? -10.325 -6.302 2.113 1.00 79.31 71 GLY A C 1
ATOM 533 O O . GLY A 1 71 ? -9.182 -5.972 2.432 1.00 79.31 71 GLY A O 1
ATOM 534 N N . GLU A 1 72 ? -11.350 -6.188 2.951 1.00 81.50 72 GLU A N 1
ATOM 535 C CA . GLU A 1 72 ? -11.181 -5.692 4.315 1.00 81.50 72 GLU A CA 1
ATOM 536 C C . GLU A 1 72 ? -10.334 -6.662 5.147 1.00 81.50 72 GLU A C 1
ATOM 538 O O . GLU A 1 72 ? -10.719 -7.799 5.421 1.00 81.50 72 GLU A O 1
ATOM 543 N N . ILE A 1 73 ? -9.155 -6.200 5.559 1.00 81.00 73 ILE A N 1
ATOM 544 C CA . ILE A 1 73 ? -8.253 -6.950 6.425 1.00 81.00 73 ILE A CA 1
ATOM 545 C C . ILE A 1 73 ? -7.807 -6.085 7.587 1.00 81.00 73 ILE A C 1
ATOM 547 O O . ILE A 1 73 ? -7.728 -4.861 7.505 1.00 81.00 73 ILE A O 1
ATOM 551 N N . ARG A 1 74 ? -7.436 -6.738 8.682 1.00 80.38 74 ARG A N 1
ATOM 552 C CA . ARG A 1 74 ? -6.830 -6.032 9.804 1.00 80.38 74 ARG A CA 1
ATOM 553 C C . ARG A 1 74 ? -5.413 -5.577 9.455 1.00 80.38 74 ARG A C 1
ATOM 555 O O . ARG A 1 74 ? -4.667 -6.288 8.772 1.00 80.38 74 ARG A O 1
ATOM 562 N N . GLN A 1 75 ? -5.005 -4.424 9.973 1.00 76.38 75 GLN A N 1
ATOM 563 C CA . GLN A 1 75 ? -3.675 -3.870 9.721 1.00 76.38 75 GLN A CA 1
ATOM 564 C C . GLN A 1 75 ? -2.528 -4.797 10.160 1.00 76.38 75 GLN A C 1
ATOM 566 O O . GLN A 1 75 ? -1.505 -4.860 9.475 1.00 76.38 75 GLN A O 1
ATOM 571 N N . ASP A 1 76 ? -2.696 -5.570 11.237 1.00 73.94 76 ASP A N 1
ATOM 572 C CA . ASP A 1 76 ? -1.707 -6.565 11.676 1.00 73.94 76 ASP A CA 1
ATOM 573 C C . ASP A 1 76 ? -1.508 -7.680 10.637 1.00 73.94 76 ASP A C 1
ATOM 575 O O . ASP A 1 76 ? -0.376 -8.071 10.347 1.00 73.94 76 ASP A O 1
ATOM 579 N N . GLN A 1 77 ? -2.591 -8.128 9.998 1.00 79.69 77 GLN A N 1
ATOM 580 C CA . GLN A 1 77 ? -2.522 -9.108 8.911 1.00 79.69 77 GLN A CA 1
ATOM 581 C C . GLN A 1 77 ? -1.852 -8.517 7.667 1.00 79.69 77 GLN A C 1
ATOM 583 O O . GLN A 1 77 ? -1.021 -9.175 7.040 1.00 79.69 77 GLN A O 1
ATOM 588 N N . CYS A 1 78 ? -2.150 -7.257 7.338 1.00 83.25 78 CYS A N 1
ATOM 589 C CA . CYS A 1 78 ? -1.508 -6.550 6.231 1.00 83.25 78 CYS A CA 1
ATOM 590 C C . CYS A 1 78 ? 0.020 -6.492 6.407 1.00 83.25 78 CYS A C 1
ATOM 592 O O . CYS A 1 78 ? 0.765 -6.848 5.492 1.00 83.25 78 CYS A O 1
ATOM 594 N N . LEU A 1 79 ? 0.498 -6.131 7.602 1.00 82.44 79 LEU A N 1
ATOM 595 C CA . LEU A 1 79 ? 1.930 -6.109 7.920 1.00 82.44 79 LEU A CA 1
ATOM 596 C C . LEU A 1 79 ? 2.554 -7.510 7.869 1.00 82.44 79 LEU A C 1
ATOM 598 O O . LEU A 1 79 ? 3.640 -7.677 7.307 1.00 82.44 79 LEU A O 1
ATOM 602 N N . ALA A 1 80 ? 1.853 -8.527 8.377 1.00 84.50 80 ALA A N 1
ATOM 603 C CA . ALA A 1 80 ? 2.307 -9.913 8.297 1.00 84.50 80 ALA A CA 1
ATOM 604 C C . ALA A 1 80 ? 2.467 -10.391 6.843 1.00 84.50 80 ALA A C 1
ATOM 606 O O . ALA A 1 80 ? 3.411 -11.121 6.542 1.00 84.50 80 ALA A O 1
ATOM 607 N N . HIS A 1 81 ? 1.591 -9.967 5.926 1.00 88.50 81 HIS A N 1
ATOM 608 C CA . HIS A 1 81 ? 1.725 -10.257 4.495 1.00 88.50 81 HIS A CA 1
ATOM 609 C C . HIS A 1 81 ? 2.903 -9.521 3.845 1.00 88.50 81 HIS A C 1
ATOM 611 O O . HIS A 1 81 ? 3.631 -10.124 3.052 1.00 88.50 81 HIS A O 1
ATOM 617 N N . GLN A 1 82 ? 3.132 -8.254 4.202 1.00 86.06 82 GLN A N 1
ATOM 618 C CA . GLN A 1 82 ? 4.251 -7.458 3.681 1.00 86.06 82 GLN A CA 1
ATOM 619 C C . GLN A 1 82 ? 5.617 -8.010 4.114 1.00 86.06 82 GLN A C 1
ATOM 621 O O . GLN A 1 82 ? 6.551 -8.035 3.310 1.00 86.06 82 GLN A O 1
ATOM 626 N N . GLY A 1 83 ? 5.725 -8.497 5.354 1.00 83.94 83 GLY A N 1
ATOM 627 C CA . GLY A 1 83 ? 6.969 -9.016 5.931 1.00 83.94 83 GLY A CA 1
ATOM 628 C C . GLY A 1 83 ? 7.448 -10.359 5.367 1.00 83.94 83 GLY A C 1
ATOM 629 O O . GLY A 1 83 ? 8.574 -10.768 5.647 1.00 83.94 83 GLY A O 1
ATOM 630 N N . ARG A 1 84 ? 6.639 -11.060 4.562 1.00 83.62 84 ARG A N 1
ATOM 631 C CA . ARG A 1 84 ? 7.034 -12.354 3.979 1.00 83.62 84 ARG A CA 1
ATOM 632 C C . ARG A 1 84 ? 8.121 -12.161 2.927 1.00 83.62 84 ARG A C 1
ATOM 634 O O . ARG A 1 84 ? 7.930 -11.383 1.995 1.00 83.62 84 ARG A O 1
ATOM 641 N N . SER A 1 85 ? 9.228 -12.894 3.038 1.00 75.75 85 SER A N 1
ATOM 642 C CA . SER A 1 85 ? 10.299 -12.925 2.029 1.00 75.75 85 SER A CA 1
ATOM 643 C C . SER A 1 85 ? 9.892 -13.724 0.789 1.00 75.75 85 SER A C 1
ATOM 645 O O . SER A 1 85 ? 10.078 -13.236 -0.324 1.00 75.75 85 SER A O 1
ATOM 647 N N . ASN A 1 86 ? 9.239 -14.872 0.996 1.00 74.06 86 ASN A N 1
ATOM 648 C CA . ASN A 1 86 ? 8.716 -15.765 -0.037 1.00 74.06 86 ASN A CA 1
ATOM 649 C C . ASN A 1 86 ? 7.239 -16.105 0.219 1.00 74.06 86 ASN A C 1
ATOM 651 O O . ASN A 1 86 ? 6.747 -16.027 1.347 1.00 74.06 86 ASN A O 1
ATOM 655 N N . VAL A 1 87 ? 6.534 -16.507 -0.837 1.00 82.12 87 VAL A N 1
ATOM 656 C CA . VAL A 1 87 ? 5.145 -16.983 -0.781 1.00 82.12 87 VAL A CA 1
ATOM 657 C C . VAL A 1 87 ? 5.028 -18.374 -1.382 1.00 82.12 87 VAL A C 1
ATOM 659 O O . VAL A 1 87 ? 5.786 -18.735 -2.276 1.00 82.12 87 VAL A O 1
ATOM 662 N N . SER A 1 88 ? 4.088 -19.159 -0.854 1.00 80.50 88 SER A N 1
ATOM 663 C CA . SER A 1 88 ? 3.786 -20.498 -1.355 1.00 80.50 88 SER A CA 1
ATOM 664 C C . SER A 1 88 ? 3.198 -20.455 -2.768 1.00 80.50 88 SER A C 1
ATOM 666 O O . SER A 1 88 ? 2.777 -19.403 -3.247 1.00 80.50 88 SER A O 1
ATOM 668 N N . SER A 1 89 ? 3.092 -21.621 -3.410 1.00 82.62 89 SER A N 1
ATOM 669 C CA . SER A 1 89 ? 2.516 -21.801 -4.752 1.00 82.62 89 SER A CA 1
ATOM 670 C C . SER A 1 89 ? 1.032 -21.412 -4.870 1.00 82.62 89 SER A C 1
ATOM 672 O O . SER A 1 89 ? 0.455 -21.543 -5.944 1.00 82.62 89 SER A O 1
ATOM 674 N N . ASN A 1 90 ? 0.394 -20.955 -3.785 1.00 84.44 90 ASN A N 1
ATOM 675 C CA . ASN A 1 90 ? -0.995 -20.513 -3.795 1.00 84.44 90 ASN A CA 1
ATOM 676 C C . ASN A 1 90 ? -1.132 -19.207 -4.612 1.00 84.44 90 ASN A C 1
ATOM 678 O O . ASN A 1 90 ? -0.555 -18.184 -4.216 1.00 84.44 90 ASN A O 1
ATOM 682 N N . PRO A 1 91 ? -1.935 -19.200 -5.694 1.00 81.81 91 PRO A N 1
ATOM 683 C CA . PRO A 1 91 ? -2.130 -18.028 -6.546 1.00 81.81 91 PRO A CA 1
ATOM 684 C C . PRO A 1 91 ? -2.553 -16.765 -5.787 1.00 81.81 91 PRO A C 1
ATOM 686 O O . PRO A 1 91 ? -2.057 -15.680 -6.094 1.00 81.81 91 PRO A O 1
ATOM 689 N N . LEU A 1 92 ? -3.396 -16.897 -4.757 1.00 84.31 92 LEU A N 1
ATOM 690 C CA . LEU A 1 92 ? -3.863 -15.775 -3.940 1.00 84.31 92 LEU A CA 1
ATOM 691 C C . LEU A 1 92 ? -2.705 -15.116 -3.178 1.00 84.31 92 LEU A C 1
ATOM 693 O O . LEU A 1 92 ? -2.533 -13.900 -3.222 1.00 84.31 92 LEU A O 1
ATOM 697 N N . TYR A 1 93 ? -1.852 -15.905 -2.517 1.00 86.25 93 TYR A N 1
ATOM 698 C CA . TYR A 1 93 ? -0.706 -15.353 -1.787 1.00 86.25 93 TYR A CA 1
ATOM 699 C C . TYR A 1 93 ? 0.346 -14.760 -2.724 1.00 86.25 93 TYR A C 1
ATOM 701 O O . TYR A 1 93 ? 0.961 -13.750 -2.378 1.00 86.25 93 TYR A O 1
ATOM 709 N N . ILE A 1 94 ? 0.508 -15.325 -3.923 1.00 83.75 94 ILE A N 1
ATOM 710 C CA . ILE A 1 94 ? 1.346 -14.742 -4.976 1.00 83.75 94 ILE A CA 1
ATOM 711 C C . ILE A 1 94 ? 0.812 -13.364 -5.391 1.00 83.75 94 ILE A C 1
ATOM 713 O O . ILE A 1 94 ? 1.603 -12.428 -5.521 1.00 83.75 94 ILE A O 1
ATOM 717 N N . GLN A 1 95 ? -0.504 -13.210 -5.568 1.00 80.19 95 GLN A N 1
ATOM 718 C CA . GLN A 1 95 ? -1.133 -11.925 -5.897 1.00 80.19 95 GLN A CA 1
ATOM 719 C C . GLN A 1 95 ? -0.949 -10.887 -4.783 1.00 80.19 95 GLN A C 1
ATOM 721 O O . GLN A 1 95 ? -0.542 -9.761 -5.068 1.00 80.19 95 GLN A O 1
ATOM 726 N N . VAL A 1 96 ? -1.158 -11.269 -3.520 1.00 84.06 96 VAL A N 1
ATOM 727 C CA . VAL A 1 96 ? -0.935 -10.385 -2.361 1.00 84.06 96 VAL A CA 1
ATOM 728 C C . VAL A 1 96 ? 0.525 -9.933 -2.286 1.00 84.06 96 VAL A C 1
ATOM 730 O O . VAL A 1 96 ? 0.803 -8.740 -2.183 1.00 84.06 96 VAL A O 1
ATOM 733 N N . TYR A 1 97 ? 1.471 -10.870 -2.395 1.00 87.00 97 TYR A N 1
ATOM 734 C CA . TYR A 1 97 ? 2.909 -10.579 -2.353 1.00 87.00 97 TYR A CA 1
ATOM 735 C C . TYR A 1 97 ? 3.330 -9.571 -3.419 1.00 87.00 97 TYR A C 1
ATOM 737 O O . TYR A 1 97 ? 4.102 -8.646 -3.148 1.00 87.00 97 TYR A O 1
ATOM 745 N N . LYS A 1 98 ? 2.802 -9.775 -4.627 1.00 79.56 98 LYS A N 1
ATOM 746 C CA . LYS A 1 98 ? 2.996 -8.921 -5.790 1.00 79.56 98 LYS A CA 1
ATOM 747 C C . LYS A 1 98 ? 2.430 -7.521 -5.551 1.00 79.56 98 LYS A C 1
ATOM 749 O O . LYS A 1 98 ? 3.187 -6.561 -5.654 1.00 79.56 98 LYS A O 1
ATOM 754 N N . ALA A 1 99 ? 1.166 -7.419 -5.139 1.00 80.12 99 ALA A N 1
ATOM 755 C CA . ALA A 1 99 ? 0.493 -6.149 -4.866 1.00 80.12 99 ALA A CA 1
ATOM 756 C C . ALA A 1 99 ? 1.213 -5.318 -3.791 1.00 80.12 99 ALA A C 1
ATOM 758 O O . ALA A 1 99 ? 1.403 -4.112 -3.950 1.00 80.12 99 ALA A O 1
ATOM 759 N N . CYS A 1 100 ? 1.691 -5.957 -2.718 1.00 82.00 100 CYS A N 1
ATOM 760 C CA . CYS A 1 100 ? 2.456 -5.275 -1.672 1.00 82.00 100 CYS A CA 1
ATOM 761 C C . CYS A 1 100 ? 3.745 -4.621 -2.201 1.00 82.00 100 CYS A C 1
ATOM 763 O O . CYS A 1 100 ? 4.162 -3.590 -1.679 1.00 82.00 100 CYS A O 1
ATOM 765 N N . ARG A 1 101 ? 4.376 -5.195 -3.231 1.00 84.06 101 ARG A N 1
ATOM 766 C CA . ARG A 1 101 ? 5.670 -4.748 -3.779 1.00 84.06 101 ARG A CA 1
ATOM 767 C C . ARG A 1 101 ? 5.550 -3.945 -5.070 1.00 84.06 101 ARG A C 1
ATOM 769 O O . ARG A 1 101 ? 6.575 -3.634 -5.665 1.00 84.06 101 ARG A O 1
ATOM 776 N N . SER A 1 102 ? 4.334 -3.636 -5.510 1.00 69.19 102 SER A N 1
ATOM 777 C CA . SER A 1 102 ? 4.069 -2.960 -6.782 1.00 69.19 102 SER A CA 1
ATOM 778 C C . SER A 1 102 ? 3.272 -1.661 -6.627 1.00 69.19 102 SER A C 1
ATOM 780 O O . SER A 1 102 ? 2.601 -1.255 -7.570 1.00 69.19 102 SER A O 1
ATOM 782 N N . GLY A 1 103 ? 3.315 -1.031 -5.447 1.00 65.81 103 GLY A N 1
ATOM 783 C CA . GLY A 1 103 ? 2.666 0.265 -5.203 1.00 65.81 103 GLY A CA 1
ATOM 784 C C . GLY A 1 103 ? 1.348 0.213 -4.425 1.00 65.81 103 GLY A C 1
ATOM 785 O O . GLY A 1 103 ? 0.486 1.060 -4.629 1.00 65.81 103 GLY A O 1
ATOM 786 N N . CYS A 1 104 ? 1.161 -0.766 -3.533 1.00 72.81 104 CYS A N 1
ATOM 787 C CA . CYS A 1 104 ? 0.028 -0.759 -2.601 1.00 72.81 104 CYS A CA 1
ATOM 788 C C . CYS A 1 104 ? 0.057 0.499 -1.695 1.00 72.81 104 CYS A C 1
ATOM 790 O O . CYS A 1 104 ? 1.110 0.782 -1.117 1.00 72.81 104 CYS A O 1
ATOM 792 N N . PRO A 1 105 ? -1.081 1.201 -1.492 1.00 66.94 105 PRO A N 1
ATOM 793 C CA . PRO A 1 105 ? -1.150 2.442 -0.702 1.00 66.94 105 PRO A CA 1
ATOM 794 C C . PRO A 1 105 ? -0.813 2.240 0.782 1.00 66.94 105 PRO A C 1
ATOM 796 O O . PRO A 1 105 ? -0.430 3.175 1.477 1.00 66.94 105 PRO A O 1
ATOM 799 N N . HIS A 1 106 ? -0.934 1.005 1.270 1.00 75.81 106 HIS A N 1
ATOM 800 C CA . HIS A 1 106 ? -0.608 0.627 2.644 1.00 75.81 106 HIS A CA 1
ATOM 801 C C . HIS A 1 106 ? 0.766 -0.050 2.769 1.00 75.81 106 HIS A C 1
ATOM 803 O O . HIS A 1 106 ? 1.102 -0.559 3.844 1.00 75.81 106 HIS A O 1
ATOM 809 N N . SER A 1 107 ? 1.549 -0.114 1.684 1.00 79.25 107 SER A N 1
ATOM 810 C CA . SER A 1 107 ? 2.857 -0.768 1.689 1.00 79.25 107 SER A CA 1
ATOM 811 C C . SER A 1 107 ? 3.897 0.055 2.438 1.00 79.25 107 SER A C 1
ATOM 813 O O . SER A 1 107 ? 4.056 1.248 2.197 1.00 79.25 107 SER A O 1
ATOM 815 N N . ARG A 1 108 ? 4.642 -0.606 3.324 1.00 79.56 108 ARG A N 1
ATOM 816 C CA . ARG A 1 108 ? 5.808 -0.055 4.031 1.00 79.56 108 ARG A CA 1
ATOM 817 C C . ARG A 1 108 ? 7.120 -0.680 3.548 1.00 79.56 108 ARG A C 1
ATOM 819 O O . ARG A 1 108 ? 8.138 -0.589 4.228 1.00 79.56 108 ARG A O 1
ATOM 826 N N . ILE A 1 109 ? 7.092 -1.376 2.410 1.00 79.19 109 ILE A N 1
ATOM 827 C CA . ILE A 1 109 ? 8.261 -2.070 1.868 1.00 79.19 109 ILE A CA 1
ATOM 828 C C . ILE A 1 109 ? 9.204 -1.036 1.221 1.00 79.19 109 ILE A C 1
ATOM 830 O O . ILE A 1 109 ? 8.745 -0.286 0.354 1.00 79.19 109 ILE A O 1
ATOM 834 N N . PRO A 1 110 ? 10.505 -1.013 1.588 1.00 73.75 110 PRO A N 1
ATOM 835 C CA . PRO A 1 110 ? 11.491 -0.115 0.985 1.00 73.75 110 PRO A CA 1
ATOM 836 C C . PRO A 1 110 ? 11.566 -0.290 -0.531 1.00 73.75 110 PRO A C 1
ATOM 838 O O . PRO A 1 110 ? 11.445 -1.414 -1.024 1.00 73.75 110 PRO A O 1
ATOM 841 N N . GLU A 1 111 ? 11.822 0.796 -1.258 1.00 66.38 111 GLU A N 1
ATOM 842 C CA . GLU A 1 111 ? 11.856 0.827 -2.729 1.00 66.38 111 GLU A CA 1
ATOM 843 C C . GLU A 1 111 ? 12.835 -0.196 -3.333 1.00 66.38 111 GLU A C 1
ATOM 845 O O . GLU A 1 111 ? 12.531 -0.850 -4.328 1.00 66.38 111 GLU A O 1
ATOM 850 N N . GLU A 1 112 ? 13.956 -0.459 -2.658 1.00 69.56 112 GLU A N 1
ATOM 851 C CA . GLU A 1 112 ? 14.935 -1.490 -3.036 1.00 69.56 112 GLU A CA 1
ATOM 852 C C . GLU A 1 112 ? 14.342 -2.907 -3.128 1.00 69.56 112 GLU A C 1
ATOM 854 O O . GLU A 1 112 ? 14.798 -3.726 -3.927 1.00 69.56 112 GLU A O 1
ATOM 859 N N . LYS A 1 113 ? 13.315 -3.203 -2.318 1.00 66.25 113 LYS A N 1
ATOM 860 C CA . LYS A 1 113 ? 12.631 -4.506 -2.237 1.00 66.25 113 LYS A CA 1
ATOM 861 C C . LYS A 1 113 ? 11.334 -4.549 -3.052 1.00 66.25 113 LYS A C 1
ATOM 863 O O . LYS A 1 113 ? 10.623 -5.561 -3.021 1.00 66.25 113 LYS A O 1
ATOM 868 N N . GLN A 1 114 ? 11.001 -3.467 -3.751 1.00 68.31 114 GLN A N 1
ATOM 869 C CA . GLN A 1 114 ? 9.842 -3.408 -4.630 1.00 68.31 114 GLN A CA 1
ATOM 870 C C . GLN A 1 114 ? 10.131 -4.125 -5.953 1.00 68.31 114 GLN A C 1
ATOM 872 O O . GLN A 1 114 ? 11.261 -4.191 -6.445 1.00 68.31 114 GLN A O 1
ATOM 877 N N . LEU A 1 115 ? 9.089 -4.712 -6.53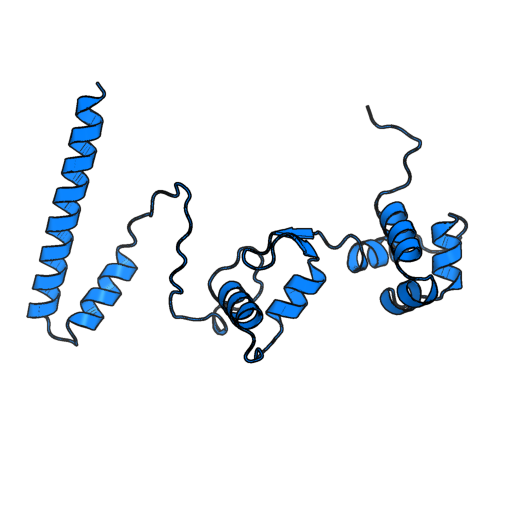7 1.00 63.69 115 LEU A N 1
ATOM 878 C CA . LEU A 1 115 ? 9.192 -5.390 -7.820 1.00 63.69 115 LEU A CA 1
ATOM 879 C C . LEU A 1 115 ? 9.330 -4.318 -8.905 1.00 63.69 115 LEU A C 1
ATOM 881 O O . LEU A 1 115 ? 8.354 -3.678 -9.277 1.00 63.69 115 LEU A O 1
ATOM 885 N N . LYS A 1 116 ? 10.531 -4.161 -9.470 1.00 53.09 116 LYS A N 1
ATOM 886 C CA . LYS A 1 116 ? 10.834 -3.202 -10.555 1.00 53.09 116 LYS A CA 1
ATOM 887 C C . LYS A 1 116 ? 10.109 -3.486 -11.890 1.00 53.09 116 LYS A C 1
ATOM 889 O O . LYS A 1 116 ? 10.417 -2.866 -12.902 1.00 53.09 116 LYS A O 1
ATOM 894 N N . ARG A 1 117 ? 9.171 -4.441 -11.937 1.00 53.75 117 ARG A N 1
ATOM 895 C CA . ARG A 1 117 ? 8.438 -4.854 -13.148 1.00 53.75 117 ARG A CA 1
ATOM 896 C C . ARG A 1 117 ? 6.955 -4.492 -13.014 1.00 53.75 117 ARG A C 1
ATOM 898 O O . ARG A 1 117 ? 6.367 -4.827 -11.986 1.00 53.75 117 ARG A O 1
ATOM 905 N N . PRO A 1 118 ? 6.312 -3.891 -14.029 1.00 43.56 118 PRO A N 1
ATOM 906 C CA . PRO A 1 118 ? 4.897 -3.572 -13.933 1.00 43.56 118 PRO A CA 1
ATOM 907 C C . PRO A 1 118 ? 4.044 -4.843 -14.016 1.00 43.56 118 PRO A C 1
ATOM 909 O O . PRO A 1 118 ? 4.139 -5.631 -14.959 1.00 43.56 118 PRO A O 1
ATOM 912 N N . ILE A 1 119 ? 3.183 -5.015 -13.017 1.00 43.12 119 ILE A N 1
ATOM 913 C CA . ILE A 1 119 ? 2.038 -5.922 -13.063 1.00 43.12 119 ILE A CA 1
ATOM 914 C C . ILE A 1 119 ? 0.947 -5.253 -13.900 1.00 43.12 119 ILE A C 1
ATOM 916 O O . ILE A 1 119 ? 0.608 -4.096 -13.663 1.00 43.12 119 ILE A O 1
ATOM 920 N N . ARG A 1 120 ? 0.378 -5.983 -14.866 1.00 38.19 120 ARG A N 1
ATOM 921 C CA . ARG A 1 120 ? -0.854 -5.566 -15.545 1.00 38.19 120 ARG A CA 1
ATOM 922 C C . ARG A 1 120 ? -2.043 -5.921 -14.653 1.00 38.19 120 ARG A C 1
ATOM 924 O O . ARG A 1 120 ? -2.344 -7.101 -14.494 1.00 38.19 120 ARG A O 1
ATOM 931 N N . LEU A 1 121 ? -2.703 -4.918 -14.085 1.00 33.47 121 LEU A N 1
ATOM 932 C CA . LEU A 1 121 ? -4.024 -5.055 -13.471 1.00 33.47 121 LEU A CA 1
ATOM 933 C C . LEU A 1 121 ? -5.045 -4.484 -14.456 1.00 33.47 121 LEU A C 1
ATOM 935 O O . LEU A 1 121 ? -4.902 -3.347 -14.895 1.00 33.47 121 LEU A O 1
ATOM 939 N N . ARG A 1 122 ? -6.040 -5.287 -14.841 1.00 42.72 122 ARG A N 1
ATOM 940 C CA . ARG A 1 122 ? -7.280 -4.763 -15.422 1.00 42.72 122 ARG A CA 1
ATOM 941 C C . ARG A 1 122 ? -8.179 -4.388 -14.252 1.00 42.72 122 ARG A C 1
ATOM 943 O O . ARG A 1 122 ? -8.513 -5.269 -13.466 1.00 42.72 122 ARG A O 1
ATOM 950 N N . THR A 1 123 ? -8.568 -3.127 -14.154 1.00 35.88 123 THR A N 1
ATOM 951 C CA . THR A 1 123 ? -9.633 -2.686 -13.249 1.00 35.88 123 THR A CA 1
ATOM 952 C C . THR A 1 123 ? -10.529 -1.711 -13.992 1.00 35.88 123 THR A C 1
ATOM 954 O O . THR A 1 123 ? -10.049 -0.738 -14.567 1.00 35.88 123 THR A O 1
ATOM 957 N N . GLU A 1 124 ? -11.820 -2.028 -14.015 1.00 51.38 124 GLU A N 1
ATOM 958 C CA . GLU A 1 124 ? -12.898 -1.174 -14.502 1.00 51.38 124 GLU A CA 1
ATOM 959 C C . GLU A 1 124 ? -13.092 -0.012 -13.516 1.00 51.38 124 GLU A C 1
ATOM 961 O O . GLU A 1 124 ? -13.269 -0.237 -12.320 1.00 51.38 124 GLU A O 1
ATOM 966 N N . GLY A 1 125 ? -13.015 1.225 -14.007 1.00 42.56 125 GLY A N 1
ATOM 967 C CA . GLY A 1 125 ? -13.242 2.440 -13.221 1.00 42.56 125 GLY A CA 1
ATOM 968 C C . GLY A 1 125 ? -12.416 3.611 -13.748 1.00 42.56 125 GLY A C 1
ATOM 969 O O . GLY A 1 125 ? -11.197 3.509 -13.842 1.00 42.56 125 GLY A O 1
ATOM 970 N N . GLU A 1 126 ? -13.087 4.701 -14.119 1.00 47.53 126 GLU A N 1
ATOM 971 C CA . GLU A 1 126 ? -12.541 5.920 -14.731 1.00 47.53 126 GLU A CA 1
ATOM 972 C C . GLU A 1 126 ? -11.433 6.587 -13.899 1.00 47.53 126 GLU A C 1
ATOM 974 O O . GLU A 1 126 ? -11.636 7.564 -13.183 1.00 47.53 126 GLU A O 1
ATOM 979 N N . THR A 1 127 ? -10.206 6.108 -14.047 1.00 43.41 127 THR A N 1
ATOM 980 C CA . THR A 1 127 ? -9.020 6.944 -13.893 1.00 43.41 127 THR A CA 1
ATOM 981 C C . THR A 1 127 ? -8.577 7.316 -15.292 1.00 43.41 127 THR A C 1
ATOM 983 O O . THR A 1 127 ? -8.260 6.428 -16.084 1.00 43.41 127 THR A O 1
ATOM 986 N N . VAL A 1 128 ? -8.560 8.608 -15.624 1.00 51.72 128 VAL A N 1
ATOM 987 C CA . VAL A 1 128 ? -7.917 9.055 -16.862 1.00 51.72 128 VAL A CA 1
ATOM 988 C C . VAL A 1 128 ? -6.452 8.640 -16.757 1.00 51.72 128 VAL A C 1
ATOM 990 O O . VAL A 1 128 ? -5.699 9.204 -15.966 1.00 51.72 128 VAL A O 1
ATOM 993 N N . GLU A 1 129 ? -6.073 7.594 -17.492 1.00 56.50 129 GLU A N 1
ATOM 994 C CA . GLU A 1 129 ? -4.700 7.105 -17.556 1.00 56.50 129 GLU A CA 1
ATOM 995 C C . GLU A 1 129 ? -3.808 8.255 -18.033 1.00 56.50 129 GLU A C 1
ATOM 997 O O . GLU A 1 129 ? -3.824 8.633 -19.207 1.00 56.50 129 GLU A O 1
ATOM 1002 N N . LEU A 1 130 ? -3.058 8.860 -17.111 1.00 59.53 130 LEU A N 1
ATOM 1003 C CA . LEU A 1 130 ? -2.123 9.923 -17.448 1.00 59.53 130 LEU A CA 1
ATOM 1004 C C . LEU A 1 130 ? -1.031 9.355 -18.361 1.00 59.53 130 LEU A C 1
ATOM 1006 O O . LEU A 1 130 ? -0.458 8.294 -18.102 1.00 59.53 130 LEU A O 1
ATOM 1010 N N . TYR A 1 131 ? -0.723 10.073 -19.440 1.00 74.31 131 TYR A N 1
ATOM 1011 C CA . TYR A 1 131 ? 0.339 9.666 -20.350 1.00 74.31 131 TYR A CA 1
ATOM 1012 C C . TYR A 1 131 ? 1.712 9.837 -19.681 1.00 74.31 131 TYR A C 1
ATOM 1014 O O . TYR A 1 131 ? 2.165 10.950 -19.418 1.00 74.31 131 TYR A O 1
ATOM 1022 N N . HIS A 1 132 ? 2.397 8.723 -19.415 1.00 80.88 132 HIS A N 1
ATOM 1023 C CA . HIS A 1 132 ? 3.719 8.713 -18.785 1.00 80.88 132 HIS A CA 1
ATOM 1024 C C . HIS A 1 132 ? 4.846 8.650 -19.825 1.00 80.88 132 HIS A C 1
ATOM 1026 O O . HIS A 1 132 ? 5.394 7.576 -20.093 1.00 80.88 132 HIS A O 1
ATOM 1032 N N . ALA A 1 133 ? 5.242 9.810 -20.355 1.00 78.88 133 ALA A N 1
ATOM 1033 C CA . ALA A 1 133 ? 6.279 9.929 -21.386 1.00 78.88 133 ALA A CA 1
ATOM 1034 C C . ALA A 1 133 ? 7.586 9.197 -21.028 1.00 78.88 133 ALA A C 1
ATOM 1036 O O . ALA A 1 133 ? 8.119 8.457 -21.850 1.00 78.88 133 ALA A O 1
ATOM 1037 N N . GLY A 1 134 ? 8.058 9.307 -19.780 1.00 77.38 134 GLY A N 1
ATOM 1038 C CA . GLY A 1 134 ? 9.294 8.645 -19.342 1.00 77.38 134 GLY A CA 1
ATOM 1039 C C . GLY A 1 134 ? 9.268 7.120 -19.506 1.00 77.38 134 GLY A C 1
ATOM 1040 O O . GLY A 1 134 ? 10.251 6.531 -19.945 1.00 77.38 134 GLY A O 1
ATOM 1041 N N . ARG A 1 135 ? 8.124 6.469 -19.245 1.00 73.88 135 ARG A N 1
ATOM 1042 C CA . ARG A 1 135 ? 7.985 5.010 -19.414 1.00 73.88 135 ARG A CA 1
ATOM 1043 C C . ARG A 1 135 ? 7.969 4.602 -20.879 1.00 73.88 135 ARG A C 1
ATOM 1045 O O . ARG A 1 135 ? 8.509 3.554 -21.230 1.00 73.88 135 ARG A O 1
ATOM 1052 N N . VAL A 1 136 ? 7.338 5.416 -21.719 1.00 80.69 136 VAL A N 1
ATOM 1053 C CA . VAL A 1 136 ? 7.291 5.177 -23.160 1.00 80.69 136 VAL A CA 1
ATOM 1054 C C . VAL A 1 136 ? 8.686 5.330 -23.751 1.00 80.69 136 VAL A C 1
ATOM 1056 O O . VAL A 1 136 ? 9.137 4.415 -24.431 1.00 80.69 136 VAL A O 1
ATOM 1059 N N . ILE A 1 137 ? 9.413 6.390 -23.394 1.00 87.19 137 ILE A N 1
ATOM 1060 C CA . ILE A 1 137 ? 10.798 6.607 -23.828 1.00 87.19 137 ILE A CA 1
ATOM 1061 C C . ILE A 1 137 ? 11.672 5.414 -23.432 1.00 87.19 137 ILE A C 1
ATOM 1063 O O . ILE A 1 137 ? 12.278 4.808 -24.307 1.00 87.19 137 ILE A O 1
ATOM 1067 N N . SER A 1 138 ? 11.658 4.981 -22.165 1.00 83.38 138 SER A N 1
ATOM 1068 C CA . SER A 1 138 ? 12.450 3.815 -21.740 1.00 83.38 138 SER A CA 1
ATOM 1069 C C . SER A 1 138 ? 12.114 2.536 -22.519 1.00 83.38 138 SER A C 1
ATOM 1071 O O . SER A 1 138 ? 13.011 1.753 -22.831 1.00 83.38 138 SER A O 1
ATOM 1073 N N . ARG A 1 139 ? 10.837 2.315 -22.863 1.00 89.06 139 ARG A N 1
ATOM 1074 C CA . ARG A 1 139 ? 10.411 1.176 -23.692 1.00 89.06 139 ARG A CA 1
ATOM 1075 C C . ARG A 1 139 ? 10.950 1.285 -25.118 1.00 89.06 139 ARG A C 1
ATOM 1077 O O . ARG A 1 139 ? 11.462 0.295 -25.628 1.00 89.06 139 ARG A O 1
ATOM 1084 N N . LEU A 1 140 ? 10.811 2.448 -25.753 1.00 85.25 140 LEU A N 1
ATOM 1085 C CA . LEU A 1 140 ? 11.251 2.660 -27.135 1.00 85.25 140 LEU A CA 1
ATOM 1086 C C . LEU A 1 140 ? 12.780 2.581 -27.234 1.00 85.25 140 LEU A C 1
ATOM 1088 O O . LEU A 1 140 ? 13.290 1.932 -28.141 1.00 85.25 140 LEU A O 1
ATOM 1092 N N . THR A 1 141 ? 13.507 3.119 -26.250 1.00 89.19 141 THR A N 1
ATOM 1093 C CA . THR A 1 141 ? 14.966 2.964 -26.133 1.00 89.19 141 THR A CA 1
ATOM 1094 C C . THR A 1 141 ? 15.373 1.497 -26.013 1.00 89.19 141 THR A C 1
ATOM 1096 O O . THR A 1 141 ? 16.312 1.067 -26.677 1.00 89.19 141 THR A O 1
ATOM 1099 N N . PHE A 1 142 ? 14.649 0.700 -25.223 1.00 85.38 142 PHE A N 1
ATOM 1100 C CA . PHE A 1 142 ? 14.910 -0.737 -25.132 1.00 85.38 142 PHE A CA 1
ATOM 1101 C C . PHE A 1 142 ? 14.594 -1.474 -26.445 1.00 85.38 142 PHE A C 1
ATOM 1103 O O . PHE A 1 142 ? 15.369 -2.326 -26.869 1.00 85.38 142 PHE A O 1
ATOM 1110 N N . GLN A 1 143 ? 13.484 -1.137 -27.111 1.00 76.75 143 GLN A N 1
ATOM 1111 C CA . GLN A 1 143 ? 13.087 -1.739 -28.392 1.00 76.75 143 GLN A CA 1
ATOM 1112 C C . GLN A 1 143 ? 14.046 -1.415 -29.533 1.00 76.75 143 GLN A C 1
ATOM 1114 O O . GLN A 1 143 ? 14.236 -2.245 -30.416 1.00 76.75 143 GLN A O 1
ATOM 1119 N N . ALA A 1 144 ? 14.654 -0.234 -29.502 1.00 89.06 144 ALA A N 1
ATOM 1120 C CA . ALA A 1 144 ? 15.669 0.157 -30.461 1.00 89.06 144 ALA A CA 1
ATOM 1121 C C . ALA A 1 144 ? 16.976 -0.635 -30.300 1.00 89.06 144 ALA A C 1
ATOM 1123 O O . ALA A 1 144 ? 17.799 -0.618 -31.203 1.00 89.06 144 ALA A O 1
ATOM 1124 N N . ALA A 1 145 ? 17.180 -1.325 -29.170 1.00 89.81 145 ALA A N 1
ATOM 1125 C CA . ALA A 1 145 ? 18.361 -2.150 -28.907 1.00 89.81 145 ALA A CA 1
ATOM 1126 C C . ALA A 1 145 ? 19.707 -1.426 -29.153 1.00 89.81 145 ALA A C 1
ATOM 1128 O O . ALA A 1 145 ? 20.701 -2.059 -29.494 1.00 89.81 145 ALA A O 1
ATOM 1129 N N . GLY A 1 146 ? 19.738 -0.102 -28.958 1.00 88.25 146 GLY A N 1
ATOM 1130 C CA . GLY A 1 146 ? 20.914 0.743 -29.196 1.00 88.25 146 GLY A CA 1
ATOM 1131 C C . GLY A 1 146 ? 21.040 1.319 -30.612 1.00 88.25 146 GLY A C 1
ATOM 1132 O O . GLY A 1 146 ? 21.957 2.098 -30.846 1.00 88.25 146 GLY A O 1
ATOM 1133 N N . ASP A 1 147 ? 20.133 0.994 -31.537 1.00 94.25 147 ASP A N 1
ATOM 1134 C CA . ASP A 1 147 ? 20.077 1.585 -32.879 1.00 94.25 147 ASP A CA 1
ATOM 1135 C C . ASP A 1 147 ? 19.363 2.950 -32.851 1.00 94.25 147 ASP A C 1
ATOM 1137 O O . ASP A 1 147 ? 18.156 3.050 -32.605 1.00 94.25 147 ASP A O 1
ATOM 1141 N N . GLU A 1 148 ? 20.112 4.023 -33.112 1.00 94.69 148 GLU A N 1
ATOM 1142 C CA . GLU A 1 148 ? 19.590 5.392 -33.099 1.00 94.69 148 GLU A CA 1
ATOM 1143 C C . GLU A 1 148 ? 18.561 5.660 -34.202 1.00 94.69 148 GLU A C 1
ATOM 1145 O O . GLU A 1 148 ? 17.583 6.366 -33.953 1.00 94.69 148 GLU A O 1
ATOM 1150 N N . GLN A 1 149 ? 18.718 5.090 -35.401 1.00 94.38 149 GLN A N 1
ATOM 1151 C CA . GLN A 1 149 ? 17.770 5.330 -36.495 1.00 94.38 149 GLN A CA 1
ATOM 1152 C C . GLN A 1 149 ? 16.421 4.681 -36.192 1.00 94.38 149 GLN A C 1
ATOM 1154 O O . GLN A 1 149 ? 15.361 5.276 -36.420 1.00 94.38 149 GLN A O 1
ATOM 1159 N N . VAL A 1 150 ? 16.458 3.478 -35.619 1.00 89.19 150 VAL A N 1
ATOM 1160 C CA . VAL A 1 150 ? 15.256 2.785 -35.150 1.00 89.19 150 VAL A CA 1
ATOM 1161 C C . VAL A 1 150 ? 14.622 3.546 -33.986 1.00 89.19 150 VAL A C 1
ATOM 1163 O O . VAL A 1 150 ? 13.402 3.724 -33.981 1.00 89.19 150 VAL A O 1
ATOM 1166 N N . LEU A 1 151 ? 15.415 4.057 -33.039 1.00 94.50 151 LEU A N 1
ATOM 1167 C CA . LEU A 1 151 ? 14.903 4.859 -31.926 1.00 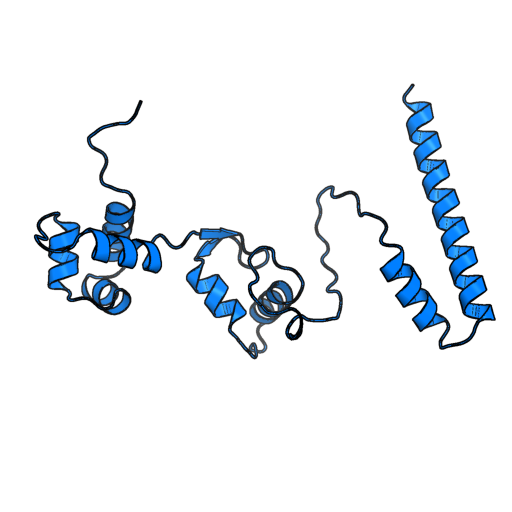94.50 151 LEU A CA 1
ATOM 1168 C C . LEU A 1 151 ? 14.206 6.136 -32.405 1.00 94.50 151 LEU A C 1
ATOM 1170 O O . LEU A 1 151 ? 13.089 6.418 -31.970 1.00 94.50 151 LEU A O 1
ATOM 1174 N N . VAL A 1 152 ? 14.833 6.885 -33.314 1.00 96.44 152 VAL A N 1
ATOM 1175 C CA . VAL A 1 152 ? 14.255 8.108 -33.888 1.00 96.44 152 VAL A CA 1
ATOM 1176 C C . VAL A 1 152 ? 12.936 7.788 -34.582 1.00 96.44 152 VAL A C 1
ATOM 1178 O O . VAL A 1 152 ? 11.931 8.426 -34.284 1.00 96.44 152 VAL A O 1
ATOM 1181 N N . LYS A 1 153 ? 12.891 6.742 -35.417 1.00 92.69 153 LYS A N 1
ATOM 1182 C CA . LYS A 1 153 ? 11.657 6.311 -36.091 1.00 92.69 153 LYS A CA 1
ATOM 1183 C C . LYS A 1 153 ? 10.544 5.959 -35.100 1.00 92.69 153 LYS A C 1
ATOM 1185 O O . LYS A 1 153 ? 9.393 6.348 -35.287 1.00 92.69 153 LYS A O 1
ATOM 1190 N N . LEU A 1 154 ? 10.880 5.231 -34.038 1.00 82.94 154 LEU A N 1
ATOM 1191 C CA . LEU A 1 154 ? 9.938 4.842 -32.991 1.00 82.94 154 LEU A CA 1
ATOM 1192 C C . LEU A 1 154 ? 9.397 6.051 -32.213 1.00 82.94 154 LEU A C 1
ATOM 1194 O O . LEU A 1 154 ? 8.200 6.106 -31.929 1.00 82.94 154 LEU A O 1
ATOM 1198 N N . LEU A 1 155 ? 10.254 7.023 -31.897 1.00 91.88 155 LEU A N 1
ATOM 1199 C CA . LEU A 1 155 ? 9.857 8.263 -31.229 1.00 91.88 155 LEU A CA 1
ATOM 1200 C C . LEU A 1 155 ? 8.994 9.148 -32.137 1.00 91.88 155 LEU A C 1
ATOM 1202 O O . LEU A 1 155 ? 7.979 9.668 -31.675 1.00 91.88 155 LEU A O 1
ATOM 1206 N N . SER A 1 156 ? 9.345 9.276 -33.419 1.00 89.75 156 SER A N 1
ATOM 1207 C CA . SER A 1 156 ? 8.544 9.999 -34.413 1.00 89.75 156 SER A CA 1
ATOM 1208 C C . SER A 1 156 ? 7.134 9.417 -34.533 1.00 89.75 156 SER A C 1
ATOM 1210 O O . SER A 1 156 ? 6.161 10.160 -34.432 1.00 89.75 156 SER A O 1
ATOM 1212 N N . ASN A 1 157 ? 7.011 8.091 -34.632 1.00 78.50 157 ASN A N 1
ATOM 1213 C CA . ASN A 1 157 ? 5.708 7.422 -34.697 1.00 78.50 157 ASN A CA 1
ATOM 1214 C C . ASN A 1 157 ? 4.863 7.657 -33.430 1.00 78.50 157 ASN A C 1
ATOM 1216 O O . ASN A 1 157 ? 3.649 7.839 -33.507 1.00 78.50 157 ASN A O 1
ATOM 1220 N N . GLU A 1 158 ? 5.481 7.661 -32.245 1.00 87.25 158 GLU A N 1
ATOM 1221 C CA . GLU A 1 158 ? 4.761 7.937 -30.997 1.00 87.25 158 GLU A CA 1
ATOM 1222 C C . GLU A 1 158 ? 4.262 9.393 -30.942 1.00 87.25 158 GLU A C 1
ATOM 1224 O O . GLU A 1 158 ? 3.135 9.641 -30.507 1.00 87.25 158 GLU A O 1
ATOM 1229 N N . LEU A 1 159 ? 5.054 10.355 -31.429 1.00 86.94 159 LEU A N 1
ATOM 1230 C CA . LEU A 1 159 ? 4.641 11.760 -31.525 1.00 86.94 159 LEU A CA 1
ATOM 1231 C C . LEU A 1 159 ? 3.446 11.948 -32.468 1.00 86.94 159 LEU A C 1
ATOM 1233 O O . LEU A 1 159 ? 2.514 12.680 -32.126 1.00 86.94 159 LEU A O 1
ATOM 1237 N N . GLU A 1 160 ? 3.429 11.261 -33.610 1.00 78.25 160 GLU A N 1
ATOM 1238 C CA . GLU A 1 160 ? 2.292 11.284 -34.539 1.00 78.25 160 GLU A CA 1
ATOM 1239 C C . GLU A 1 160 ? 1.014 10.749 -33.880 1.00 78.25 160 GLU A C 1
ATOM 1241 O O . GLU A 1 160 ? -0.042 11.387 -33.939 1.00 78.25 160 GLU A O 1
ATOM 1246 N N . HIS A 1 161 ? 1.105 9.624 -33.167 1.00 74.19 161 HIS A N 1
ATOM 1247 C CA . HIS A 1 161 ? -0.037 9.058 -32.448 1.00 74.19 161 HIS A CA 1
ATOM 1248 C C . HIS A 1 161 ? -0.556 9.978 -31.334 1.00 74.19 161 HIS A C 1
ATOM 1250 O O . HIS A 1 161 ? -1.773 10.109 -31.152 1.00 74.19 161 HIS A O 1
ATOM 1256 N N . LEU A 1 162 ? 0.340 10.647 -30.603 1.00 80.44 162 LEU A N 1
ATOM 1257 C CA . LEU A 1 162 ? -0.044 11.639 -29.599 1.00 80.44 162 LEU A CA 1
ATOM 1258 C C . LEU A 1 162 ? -0.767 12.829 -30.229 1.00 80.44 162 LEU A C 1
ATOM 1260 O O . LEU A 1 162 ? -1.807 13.246 -29.713 1.00 80.44 162 LEU A O 1
ATOM 1264 N N . ALA A 1 163 ? -0.268 13.335 -31.357 1.00 71.56 163 ALA A N 1
ATOM 1265 C CA . ALA A 1 163 ? -0.903 14.425 -32.089 1.00 71.56 163 ALA A CA 1
ATOM 1266 C C . ALA A 1 163 ? -2.315 14.039 -32.561 1.00 71.56 163 ALA A C 1
ATOM 1268 O O . ALA A 1 163 ? -3.264 14.803 -32.373 1.00 71.56 163 ALA A O 1
ATOM 1269 N N . MET A 1 164 ? -2.491 12.829 -33.100 1.00 70.56 164 MET A N 1
ATOM 1270 C CA . MET A 1 164 ? -3.809 12.317 -33.492 1.00 70.56 164 MET A CA 1
ATOM 1271 C C . MET A 1 164 ? -4.778 12.274 -32.306 1.00 70.56 164 MET A C 1
ATOM 1273 O O . MET A 1 164 ? -5.911 12.753 -32.412 1.00 70.56 164 MET A O 1
ATOM 1277 N N . ARG A 1 165 ? -4.335 11.734 -31.165 1.00 75.50 165 ARG A N 1
ATOM 1278 C CA . ARG A 1 165 ? -5.167 11.607 -29.961 1.00 75.50 165 ARG A CA 1
ATOM 1279 C C . ARG A 1 165 ? -5.526 12.970 -29.367 1.00 75.50 165 ARG A C 1
ATOM 1281 O O . ARG A 1 165 ? -6.675 13.174 -28.982 1.00 75.50 165 ARG A O 1
ATOM 1288 N N . LEU A 1 166 ? -4.583 13.913 -29.342 1.00 80.88 166 LEU A N 1
ATOM 1289 C CA . LEU A 1 166 ? -4.825 15.288 -28.900 1.00 80.88 166 LEU A CA 1
ATOM 1290 C C . LEU A 1 166 ? -5.850 15.986 -29.800 1.00 80.88 166 LEU A C 1
ATOM 1292 O O . LEU A 1 166 ? -6.825 16.542 -29.302 1.00 80.88 166 LEU A O 1
ATOM 1296 N N . ASN A 1 167 ? -5.688 15.891 -31.120 1.00 81.50 167 ASN A N 1
ATOM 1297 C CA . ASN A 1 167 ? -6.614 16.494 -32.078 1.00 81.50 167 ASN A CA 1
ATOM 1298 C C . ASN A 1 167 ? -8.033 15.919 -31.958 1.00 81.50 167 ASN A C 1
ATOM 1300 O O . ASN A 1 167 ? -9.008 16.659 -32.066 1.00 81.50 167 ASN A O 1
ATOM 1304 N N . GLN A 1 168 ? -8.175 14.616 -31.697 1.00 74.38 168 GLN A N 1
ATOM 1305 C CA . GLN A 1 168 ? -9.478 14.001 -31.422 1.00 74.38 168 GLN A CA 1
ATOM 1306 C C . GLN A 1 168 ? -10.131 14.557 -30.149 1.00 74.38 168 GLN A C 1
ATOM 1308 O O . GLN A 1 168 ? -11.339 14.788 -30.137 1.00 74.38 168 GLN A O 1
ATOM 1313 N N . LEU A 1 169 ? -9.354 14.782 -29.086 1.00 79.62 169 LEU A N 1
ATOM 1314 C CA . LEU A 1 169 ? -9.861 15.368 -27.842 1.00 79.62 169 LEU A CA 1
ATOM 1315 C C . LEU A 1 169 ? -10.280 16.828 -28.032 1.00 79.62 169 LEU A C 1
ATOM 1317 O O . LEU A 1 169 ? -11.358 17.208 -27.583 1.00 79.62 169 LEU A O 1
ATOM 1321 N N . LEU A 1 170 ? -9.474 17.619 -28.744 1.00 80.06 170 LEU A N 1
ATOM 1322 C CA . LEU A 1 170 ? -9.800 19.009 -29.066 1.00 80.06 170 LEU A CA 1
ATOM 1323 C C . LEU A 1 170 ? -11.082 19.112 -29.905 1.00 80.06 170 LEU A C 1
ATOM 1325 O O . LEU A 1 170 ? -11.924 19.960 -29.619 1.00 80.06 170 LEU A O 1
ATOM 1329 N N . LYS A 1 171 ? -11.281 18.213 -30.882 1.00 78.88 171 LYS A N 1
ATOM 1330 C CA . LYS A 1 171 ? -12.538 18.127 -31.650 1.00 78.88 171 LYS A CA 1
ATOM 1331 C C . LYS A 1 171 ? -13.741 17.841 -30.750 1.00 78.88 171 LYS A C 1
ATOM 1333 O O . LYS A 1 171 ? -14.711 18.587 -30.793 1.00 78.88 171 LYS A O 1
ATOM 1338 N N . LYS A 1 172 ? -13.639 16.841 -29.866 1.00 72.19 172 LYS A N 1
ATOM 1339 C CA . LYS A 1 172 ? -14.701 16.505 -28.899 1.00 72.19 172 LYS A CA 1
ATOM 1340 C C . LYS A 1 172 ? -15.040 17.659 -27.950 1.00 72.19 172 LYS A C 1
ATOM 1342 O O . LYS A 1 172 ? -16.193 17.811 -27.570 1.00 72.19 172 LYS A O 1
ATOM 1347 N N . GLN A 1 173 ? -14.054 18.468 -27.556 1.00 73.50 173 GLN A N 1
ATOM 1348 C CA . GLN A 1 173 ? -14.285 19.659 -26.729 1.00 73.50 173 GLN A CA 1
ATOM 1349 C C . GLN A 1 173 ? -14.936 20.809 -27.511 1.00 73.50 173 GLN A C 1
ATOM 1351 O O . GLN A 1 173 ? -15.676 21.593 -26.922 1.00 73.50 173 GLN A O 1
ATOM 1356 N N . GLY A 1 174 ? -14.672 20.915 -28.816 1.00 68.06 174 GLY A N 1
ATOM 1357 C CA . GLY A 1 174 ? -15.282 21.915 -29.694 1.00 68.06 174 GLY A CA 1
ATOM 1358 C C . GLY A 1 174 ? -16.729 21.603 -30.090 1.00 68.06 174 GLY A C 1
ATOM 1359 O O . GLY A 1 174 ? -17.504 22.529 -30.273 1.00 68.06 174 GLY A O 1
ATOM 1360 N N . GLU A 1 175 ? -17.104 20.325 -30.179 1.00 59.12 175 GLU A N 1
ATOM 1361 C CA . GLU A 1 175 ? -18.472 19.870 -30.501 1.00 59.12 175 GLU A CA 1
ATOM 1362 C C . GLU A 1 175 ? -19.472 20.048 -29.341 1.00 59.12 175 GLU A C 1
ATOM 1364 O O . GLU A 1 175 ? -20.680 19.985 -29.551 1.00 59.12 175 GLU A O 1
ATOM 1369 N N . GLY A 1 176 ? -18.982 20.258 -28.115 1.00 52.12 176 GLY A N 1
ATOM 1370 C CA . GLY A 1 176 ? -19.797 20.469 -26.912 1.00 52.12 176 GLY A CA 1
ATOM 1371 C C . GLY A 1 176 ? -20.095 21.937 -26.579 1.00 52.12 176 GLY A C 1
ATOM 1372 O O . GLY A 1 176 ? -20.509 22.219 -25.454 1.00 52.12 176 GLY A O 1
ATOM 1373 N N . LYS A 1 177 ? -19.833 22.862 -27.507 1.00 47.91 177 LYS A N 1
ATOM 1374 C CA . LYS A 1 177 ? -20.061 24.308 -27.385 1.00 47.91 177 LYS A CA 1
ATOM 1375 C C . LYS A 1 177 ? -21.077 24.765 -28.423 1.00 47.91 177 LYS A C 1
ATOM 1377 O O . LYS A 1 177 ? -21.874 25.660 -28.073 1.00 47.91 177 LYS A O 1
#